Protein AF-A0A7S2HL81-F1 (afdb_monomer)

Secondary structure (DSSP, 8-state):
-----------S-GGG--HHHHHHHHHHHIIIIIS-STTS-SEEHHHIIIIIIGGGSPTT----TTTSTT-SHH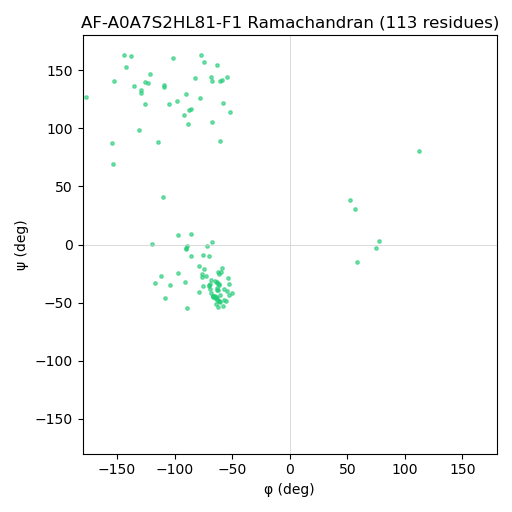HHHHHHHHTTSEEEEEETTEEEEEEE-TTSHHHHHHHHHH-

Solvent-accessible surface area (backbone atoms only — not comparable to full-atom values): 6693 Å² total; per-residue (Å²): 132,91,76,69,89,56,68,98,71,62,97,68,58,48,86,80,58,48,46,54,55,46,50,52,49,9,51,53,44,17,41,73,70,67,44,69,49,89,82,52,48,71,33,43,43,68,54,42,45,64,72,33,20,55,60,40,50,51,77,90,52,80,86,43,50,66,77,18,92,59,47,37,60,59,55,45,53,53,49,40,29,73,63,57,29,32,39,70,48,74,56,97,89,42,46,25,39,58,47,73,37,78,83,23,69,60,44,51,5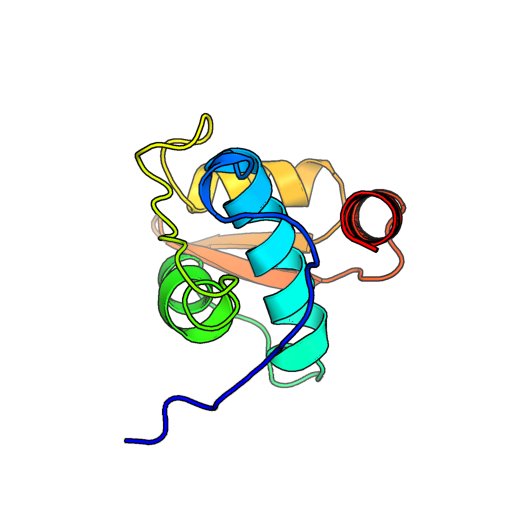0,51,47,69,71,62,106

InterPro domains:
  IPR039757 Eukaryotic translation initiation factor 2D [PTHR12217] (17-104)
  IPR057429 eIF2D, winged helix domain [PF25304] (20-99)

Mean predicted aligned error: 6.41 Å

Structure (mmCIF, N/CA/C/O backbone):
data_AF-A0A7S2HL81-F1
#
_entry.id   AF-A0A7S2HL81-F1
#
loop_
_atom_site.group_PDB
_atom_site.id
_atom_site.type_symbol
_atom_site.label_atom_id
_atom_site.label_alt_id
_atom_site.label_comp_id
_atom_site.label_asym_id
_atom_site.label_entity_id
_atom_site.label_seq_id
_atom_site.pdbx_PDB_ins_code
_atom_site.Cartn_x
_atom_site.Cartn_y
_atom_site.Cartn_z
_atom_site.occupancy
_atom_site.B_iso_or_equiv
_atom_site.auth_seq_id
_atom_site.auth_comp_id
_atom_site.auth_asym_id
_atom_site.auth_atom_id
_atom_site.pdbx_PDB_model_num
ATOM 1 N N . GLY A 1 1 ? 20.351 12.682 -0.712 1.00 32.47 1 GLY A N 1
ATOM 2 C CA . GLY A 1 1 ? 19.405 11.786 -0.022 1.00 32.47 1 GLY A CA 1
ATOM 3 C C . GLY A 1 1 ? 19.140 10.631 -0.949 1.00 32.47 1 GLY A C 1
ATOM 4 O O . GLY A 1 1 ? 18.756 10.888 -2.079 1.00 32.47 1 GLY A O 1
ATOM 5 N N . ALA A 1 2 ? 19.469 9.412 -0.529 1.00 35.16 2 ALA A N 1
ATOM 6 C CA . ALA A 1 2 ? 19.426 8.222 -1.372 1.00 35.16 2 ALA A CA 1
ATOM 7 C C . ALA A 1 2 ? 17.975 7.874 -1.745 1.00 35.16 2 ALA A C 1
ATOM 9 O O . ALA A 1 2 ? 17.216 7.400 -0.905 1.00 35.16 2 ALA A O 1
ATOM 10 N N . ALA A 1 3 ? 17.590 8.139 -2.992 1.00 41.25 3 ALA A N 1
ATOM 11 C CA . ALA A 1 3 ? 16.468 7.462 -3.623 1.00 41.25 3 ALA A CA 1
ATOM 12 C C . ALA A 1 3 ? 17.066 6.211 -4.264 1.00 41.25 3 ALA A C 1
ATOM 14 O O . ALA A 1 3 ? 17.812 6.319 -5.233 1.00 41.25 3 ALA A O 1
ATOM 15 N N . GLY A 1 4 ? 16.847 5.062 -3.629 1.00 41.28 4 GLY A N 1
ATOM 16 C CA . GLY A 1 4 ? 17.352 3.788 -4.112 1.00 41.28 4 GLY A CA 1
ATOM 17 C C . GLY A 1 4 ? 16.841 3.514 -5.520 1.00 41.28 4 GLY A C 1
ATOM 18 O O . GLY A 1 4 ? 15.633 3.480 -5.751 1.00 41.28 4 GLY A O 1
ATOM 19 N N . GLU A 1 5 ? 17.785 3.328 -6.436 1.00 45.62 5 GLU A N 1
ATOM 20 C CA . GLU A 1 5 ? 17.606 2.573 -7.668 1.00 45.62 5 GLU A CA 1
ATOM 21 C C . GLU A 1 5 ? 17.022 1.208 -7.286 1.00 45.62 5 GLU A C 1
ATOM 23 O O . GLU A 1 5 ? 17.629 0.443 -6.535 1.00 45.62 5 GLU A O 1
ATOM 28 N N . GLY A 1 6 ? 15.788 0.942 -7.703 1.00 43.88 6 GLY A N 1
ATOM 29 C CA . GLY A 1 6 ? 15.031 -0.198 -7.209 1.00 43.88 6 GLY A CA 1
ATOM 30 C C . GLY A 1 6 ? 13.981 -0.653 -8.201 1.00 43.88 6 GLY A C 1
ATOM 31 O O . GLY A 1 6 ? 12.824 -0.267 -8.087 1.00 43.88 6 GLY A O 1
ATOM 32 N N . GLY A 1 7 ? 14.403 -1.531 -9.112 1.00 46.72 7 GLY A N 1
ATOM 33 C CA . GLY A 1 7 ? 13.527 -2.522 -9.731 1.00 46.72 7 GLY A CA 1
ATOM 34 C C . GLY A 1 7 ? 13.257 -2.325 -11.216 1.00 46.72 7 GLY A C 1
ATOM 35 O O . GLY A 1 7 ? 12.169 -1.910 -11.600 1.00 46.72 7 GLY A O 1
ATOM 36 N N . ALA A 1 8 ? 14.206 -2.751 -12.050 1.00 47.62 8 ALA A N 1
ATOM 37 C CA . ALA A 1 8 ? 13.904 -3.252 -13.385 1.00 47.62 8 ALA A CA 1
ATOM 38 C C . ALA A 1 8 ? 12.984 -4.480 -13.246 1.00 47.62 8 ALA A C 1
ATOM 40 O O . ALA A 1 8 ? 13.454 -5.601 -13.073 1.00 47.62 8 ALA A O 1
ATOM 41 N N . ALA A 1 9 ? 11.672 -4.266 -13.219 1.00 51.19 9 ALA A N 1
ATOM 42 C CA . ALA A 1 9 ? 10.692 -5.344 -13.180 1.00 51.19 9 ALA A CA 1
ATOM 43 C C . ALA A 1 9 ? 9.375 -4.878 -13.806 1.00 51.19 9 ALA A C 1
ATOM 45 O O . ALA A 1 9 ? 8.397 -4.649 -13.110 1.00 51.19 9 ALA A O 1
ATOM 46 N N . ALA A 1 10 ? 9.388 -4.678 -15.122 1.00 54.06 10 ALA A N 1
ATOM 47 C CA . ALA A 1 10 ? 8.282 -5.032 -16.008 1.00 54.06 10 ALA A CA 1
ATOM 48 C C . ALA A 1 10 ? 8.679 -4.735 -17.458 1.00 54.06 10 ALA A C 1
ATOM 50 O O . ALA A 1 10 ? 9.024 -3.610 -17.802 1.00 54.06 10 ALA A O 1
ATOM 51 N N . THR A 1 11 ? 8.542 -5.730 -18.332 1.00 56.41 11 THR A N 1
ATOM 52 C CA . THR A 1 11 ? 8.660 -5.601 -19.803 1.00 56.41 11 THR A CA 1
ATOM 53 C C . THR A 1 11 ? 7.514 -4.768 -20.419 1.00 56.41 11 THR A C 1
ATOM 55 O O . THR A 1 11 ? 7.435 -4.560 -21.627 1.00 56.41 11 THR A O 1
ATOM 58 N N . LYS A 1 12 ? 6.609 -4.250 -19.584 1.00 65.25 12 LYS A N 1
ATOM 59 C CA . LYS A 1 12 ? 5.411 -3.524 -19.986 1.00 65.25 12 LYS A CA 1
ATOM 60 C C . LYS A 1 12 ? 5.715 -2.037 -20.200 1.00 65.25 12 LYS A C 1
ATOM 62 O O . LYS A 1 12 ? 6.076 -1.340 -19.251 1.00 65.25 12 LYS A O 1
ATOM 67 N N . ALA A 1 13 ? 5.542 -1.559 -21.436 1.00 72.69 13 ALA A N 1
ATOM 68 C CA . ALA A 1 13 ? 5.728 -0.155 -21.806 1.00 72.69 13 ALA A CA 1
ATOM 69 C C . ALA A 1 13 ? 4.880 0.780 -20.929 1.00 72.69 13 ALA A C 1
ATOM 71 O O . ALA A 1 13 ? 3.748 0.448 -20.575 1.00 72.69 13 ALA A O 1
ATOM 72 N N . ALA A 1 14 ? 5.419 1.960 -20.607 1.00 72.56 14 ALA A N 1
ATOM 73 C CA . ALA A 1 14 ? 4.804 2.930 -19.695 1.00 72.56 14 ALA A CA 1
ATOM 74 C C . ALA A 1 14 ? 3.356 3.313 -20.066 1.00 72.56 14 ALA A C 1
ATOM 76 O O . ALA A 1 14 ? 2.558 3.634 -19.189 1.00 72.56 14 ALA A O 1
ATOM 77 N N . GLU A 1 15 ? 3.019 3.257 -21.354 1.00 73.81 15 GLU A N 1
ATOM 78 C CA . GLU A 1 15 ? 1.704 3.582 -21.915 1.00 73.81 15 GLU A CA 1
ATOM 79 C C . GLU A 1 15 ? 0.611 2.533 -21.659 1.00 73.81 15 GLU A C 1
ATOM 81 O O . GLU A 1 15 ? -0.565 2.884 -21.659 1.00 73.81 15 GLU A O 1
ATOM 86 N N . ASP A 1 16 ? 0.968 1.278 -21.369 1.00 83.12 16 ASP A N 1
ATOM 87 C CA . ASP A 1 16 ? -0.010 0.205 -21.116 1.00 83.12 16 ASP A CA 1
ATOM 88 C C . ASP A 1 16 ? -0.412 0.116 -19.627 1.00 83.12 16 ASP A C 1
ATOM 90 O O . ASP A 1 16 ? -1.222 -0.713 -19.210 1.00 83.12 16 ASP A O 1
ATOM 94 N N . TRP A 1 17 ? 0.173 0.965 -18.781 1.00 88.06 17 TRP A N 1
ATOM 95 C CA . TRP A 1 17 ? -0.101 0.997 -17.350 1.00 88.06 17 TRP A CA 1
ATOM 96 C C . TRP A 1 17 ? -1.292 1.892 -17.012 1.00 88.06 17 TRP A C 1
ATOM 98 O O . TRP A 1 17 ? -1.219 3.120 -17.113 1.00 88.06 17 TRP A O 1
ATOM 108 N N . SER A 1 18 ? -2.365 1.299 -16.482 1.00 91.56 18 SER A N 1
ATOM 109 C CA . SER A 1 18 ? -3.417 2.087 -15.836 1.00 91.56 18 SER A CA 1
ATOM 110 C C . SER A 1 18 ? -2.955 2.582 -14.464 1.00 91.56 18 SER A C 1
ATOM 112 O O . SER A 1 18 ? -2.096 1.990 -13.813 1.00 91.56 18 SER A O 1
ATOM 114 N N . GLN A 1 19 ? -3.559 3.662 -13.964 1.00 91.69 19 GLN A N 1
ATOM 115 C CA . GLN A 1 19 ? -3.249 4.177 -12.621 1.00 91.69 19 GLN A CA 1
ATOM 116 C C . GLN A 1 19 ? -3.643 3.198 -11.512 1.00 91.69 19 GLN A C 1
ATOM 118 O O . GLN A 1 19 ? -2.976 3.140 -10.481 1.00 91.69 19 GLN A O 1
ATOM 123 N N . ASP A 1 20 ? -4.700 2.417 -11.735 1.00 91.25 20 ASP A N 1
ATOM 124 C CA . ASP A 1 20 ? -5.080 1.315 -10.855 1.00 91.25 20 ASP A CA 1
ATOM 125 C C . ASP A 1 20 ? -4.024 0.192 -10.885 1.00 91.25 20 ASP A C 1
ATOM 127 O O . ASP A 1 20 ? -3.559 -0.216 -9.823 1.00 91.25 20 ASP A O 1
ATOM 131 N N . ASP A 1 21 ? -3.532 -0.206 -12.068 1.00 91.62 21 ASP A N 1
ATOM 132 C CA . ASP A 1 21 ? -2.450 -1.200 -12.194 1.00 91.62 21 ASP A CA 1
ATOM 133 C C . ASP A 1 21 ? -1.164 -0.739 -11.498 1.00 91.62 21 ASP A C 1
ATOM 135 O O . ASP A 1 21 ? -0.530 -1.505 -10.778 1.00 91.62 21 ASP A O 1
ATOM 139 N N . LEU A 1 22 ? -0.785 0.532 -11.671 1.00 91.81 22 LEU A N 1
ATOM 140 C CA . LEU A 1 22 ? 0.393 1.101 -11.017 1.00 91.81 22 LEU A CA 1
ATOM 141 C C . LEU A 1 22 ? 0.244 1.112 -9.498 1.00 91.81 22 LEU A C 1
ATOM 143 O O . LEU A 1 22 ? 1.219 0.851 -8.799 1.00 91.81 22 LEU A O 1
ATOM 147 N N . LEU A 1 23 ? -0.949 1.409 -8.973 1.00 92.50 23 LEU A N 1
ATOM 148 C CA . LEU A 1 23 ? -1.204 1.338 -7.535 1.00 92.50 23 LEU A CA 1
ATOM 149 C C . LEU A 1 23 ? -1.018 -0.078 -7.014 1.00 92.50 23 LEU A C 1
ATOM 151 O O . LEU A 1 23 ? -0.329 -0.257 -6.015 1.00 92.50 23 LEU A O 1
ATOM 155 N N . GLU A 1 24 ? -1.617 -1.058 -7.683 1.00 92.06 24 GLU A N 1
ATOM 156 C CA . GLU A 1 24 ? -1.528 -2.469 -7.317 1.00 92.06 24 GLU A CA 1
ATOM 157 C C . GLU A 1 24 ? -0.083 -2.978 -7.370 1.00 92.06 24 GLU A C 1
ATOM 159 O O . GLU A 1 24 ? 0.409 -3.549 -6.393 1.00 92.06 24 GLU A O 1
ATOM 164 N N . PHE A 1 25 ? 0.622 -2.700 -8.467 1.00 91.62 25 PHE A N 1
ATOM 165 C CA . PHE A 1 25 ? 2.018 -3.079 -8.656 1.00 91.62 25 PHE A CA 1
ATOM 166 C C . PHE A 1 25 ? 2.933 -2.428 -7.618 1.00 91.62 25 PHE A C 1
ATOM 168 O O . PHE A 1 25 ? 3.646 -3.120 -6.893 1.00 91.62 25 PHE A O 1
ATOM 175 N N . CYS A 1 26 ? 2.877 -1.099 -7.476 1.00 91.81 26 CYS A N 1
ATOM 176 C CA . CYS A 1 26 ? 3.720 -0.384 -6.517 1.00 91.81 26 CYS A CA 1
ATOM 177 C C . CYS A 1 26 ? 3.406 -0.792 -5.073 1.00 91.81 26 CYS A C 1
ATOM 179 O O . CYS A 1 26 ? 4.301 -0.809 -4.233 1.00 91.81 26 CYS A O 1
ATOM 181 N N . PHE A 1 27 ? 2.146 -1.108 -4.766 1.00 91.94 27 PHE A N 1
ATOM 182 C CA . PHE A 1 27 ? 1.733 -1.614 -3.458 1.00 91.94 27 PHE A CA 1
ATOM 183 C C . PHE A 1 27 ? 2.363 -2.971 -3.160 1.00 91.94 27 PHE A C 1
ATOM 185 O O . PHE A 1 27 ? 2.978 -3.141 -2.110 1.00 91.94 27 PHE A O 1
ATOM 192 N N . MET A 1 28 ? 2.242 -3.918 -4.088 1.00 90.69 28 MET A N 1
ATOM 193 C CA . MET A 1 28 ? 2.859 -5.235 -3.971 1.00 90.69 28 MET A CA 1
ATOM 194 C C . MET A 1 28 ? 4.375 -5.103 -3.792 1.00 90.69 28 MET A C 1
ATOM 196 O O . MET A 1 28 ? 4.957 -5.667 -2.864 1.00 90.69 28 MET A O 1
ATOM 200 N N . GLN A 1 29 ? 5.005 -4.286 -4.632 1.00 89.50 29 GLN A N 1
ATOM 201 C CA . GLN A 1 29 ? 6.448 -4.128 -4.641 1.00 89.50 29 GLN A CA 1
ATOM 202 C C . GLN A 1 29 ? 6.978 -3.412 -3.397 1.00 89.50 29 GLN A C 1
ATOM 204 O O . GLN A 1 29 ? 8.017 -3.800 -2.861 1.00 89.50 29 GLN A O 1
ATOM 209 N N . ALA A 1 30 ? 6.212 -2.465 -2.845 1.00 90.25 30 ALA A N 1
ATOM 210 C CA . ALA A 1 30 ? 6.501 -1.864 -1.550 1.00 90.25 30 ALA A CA 1
ATOM 211 C C . ALA A 1 30 ? 6.654 -2.929 -0.456 1.00 90.25 30 ALA A C 1
ATOM 213 O O . ALA A 1 30 ? 7.577 -2.822 0.345 1.00 90.25 30 ALA A O 1
ATOM 214 N N . PHE A 1 31 ? 5.827 -3.980 -0.440 1.00 87.25 31 PHE A N 1
ATOM 215 C CA . PHE A 1 31 ? 5.979 -5.077 0.521 1.00 87.25 31 PHE A CA 1
ATOM 216 C C . PHE A 1 31 ? 7.127 -6.032 0.216 1.00 87.25 31 PHE A C 1
ATOM 218 O O . PHE A 1 31 ? 7.784 -6.492 1.148 1.00 87.25 31 PHE A O 1
ATOM 225 N N . LYS A 1 32 ? 7.397 -6.301 -1.064 1.00 84.81 32 LYS A N 1
ATOM 226 C CA . LYS A 1 32 ? 8.490 -7.197 -1.471 1.00 84.81 32 LYS A CA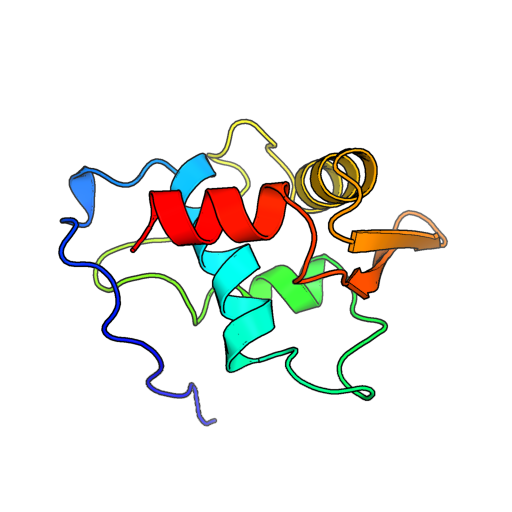 1
ATOM 227 C C . LYS A 1 32 ? 9.869 -6.596 -1.206 1.00 84.81 32 LYS A C 1
ATOM 229 O O . LYS A 1 32 ? 10.790 -7.325 -0.858 1.00 84.81 32 LYS A O 1
ATOM 234 N N . VAL A 1 33 ? 10.012 -5.281 -1.366 1.00 83.31 33 VAL A N 1
ATOM 235 C CA . VAL A 1 33 ? 11.317 -4.602 -1.324 1.00 83.31 33 VAL A CA 1
ATOM 236 C C . VAL A 1 33 ? 11.490 -3.770 -0.058 1.00 83.31 33 VAL A C 1
ATOM 238 O O . VAL A 1 33 ? 12.540 -3.812 0.576 1.00 83.31 33 VAL A O 1
ATOM 241 N N . SER A 1 34 ? 10.474 -2.990 0.316 1.00 78.25 34 SER A N 1
ATOM 242 C CA . SER A 1 34 ? 10.621 -1.928 1.317 1.00 78.25 34 SER A CA 1
ATOM 243 C C . SER A 1 34 ? 10.036 -2.288 2.687 1.00 78.25 34 SER A C 1
ATOM 245 O O . SER A 1 34 ? 10.600 -1.924 3.716 1.00 78.25 34 SER A O 1
ATOM 247 N N . LEU A 1 35 ? 8.937 -3.043 2.721 1.00 80.38 35 LEU A N 1
ATOM 248 C CA . LEU A 1 35 ? 8.204 -3.428 3.932 1.00 80.38 35 LEU A CA 1
ATOM 249 C C . LEU A 1 35 ? 8.363 -4.930 4.240 1.00 80.38 35 LEU A C 1
ATOM 251 O O . LEU A 1 35 ? 7.414 -5.604 4.629 1.00 80.38 35 LEU A O 1
ATOM 255 N N . THR A 1 36 ? 9.579 -5.452 4.065 1.00 71.31 36 THR A N 1
ATOM 256 C CA . THR A 1 36 ? 9.929 -6.883 4.176 1.00 71.31 36 THR A CA 1
ATOM 257 C C . THR A 1 36 ? 10.245 -7.360 5.613 1.00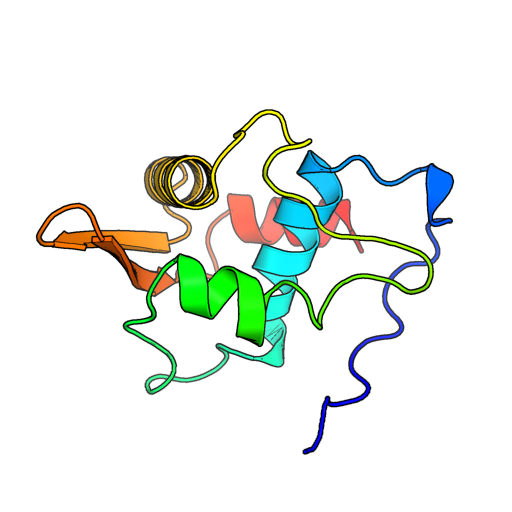 71.31 36 THR A C 1
ATOM 259 O O . THR A 1 36 ? 10.703 -8.487 5.795 1.00 71.31 36 THR A O 1
ATOM 262 N N . GLY A 1 37 ? 10.024 -6.556 6.660 1.00 64.50 37 GLY A N 1
ATOM 263 C CA . GLY A 1 37 ? 10.402 -6.935 8.034 1.00 64.50 37 GLY A CA 1
ATOM 264 C C . GLY A 1 37 ? 9.441 -6.473 9.127 1.00 64.50 37 GLY A C 1
ATOM 265 O O . GLY A 1 37 ? 8.664 -5.541 8.933 1.00 64.50 37 GLY A O 1
ATOM 266 N N . ASP A 1 38 ? 9.552 -7.079 10.315 1.00 61.78 38 ASP A N 1
ATOM 267 C CA . ASP A 1 38 ? 8.688 -6.829 11.484 1.00 61.78 38 ASP A CA 1
ATOM 268 C C . ASP A 1 38 ? 8.678 -5.372 11.973 1.00 61.78 38 ASP A C 1
ATOM 270 O O . ASP A 1 38 ? 7.753 -4.951 12.661 1.00 61.78 38 ASP A O 1
ATOM 274 N N . LYS A 1 39 ? 9.699 -4.581 11.621 1.00 65.06 39 LYS A N 1
ATOM 275 C CA . LYS A 1 39 ? 9.800 -3.158 11.990 1.00 65.06 39 LYS A CA 1
ATOM 276 C C . LYS A 1 39 ? 9.167 -2.202 10.977 1.00 65.06 39 LYS A C 1
ATOM 278 O O . LYS A 1 39 ? 9.168 -0.999 11.216 1.00 65.06 39 LYS A O 1
ATOM 283 N N . ALA A 1 40 ? 8.671 -2.705 9.849 1.00 78.00 40 ALA A N 1
ATOM 284 C CA . ALA A 1 40 ? 8.129 -1.866 8.783 1.00 78.00 40 ALA A CA 1
ATOM 285 C C . ALA A 1 40 ? 6.705 -1.356 9.069 1.00 78.00 40 ALA A C 1
ATOM 287 O O . ALA A 1 40 ? 6.261 -0.395 8.446 1.00 78.00 40 ALA A O 1
ATOM 288 N N . LEU A 1 41 ? 5.985 -1.995 9.996 1.00 86.56 41 LEU A N 1
ATOM 289 C CA . LEU A 1 41 ? 4.614 -1.654 10.372 1.00 86.56 41 LEU A CA 1
ATOM 290 C C . LEU A 1 41 ? 4.546 -1.311 11.876 1.00 86.56 41 LEU A C 1
ATOM 292 O O . LEU A 1 41 ? 5.274 -1.913 12.667 1.00 86.56 41 LEU A O 1
ATOM 296 N N . PRO A 1 42 ? 3.665 -0.384 12.302 1.00 90.19 42 PRO A N 1
ATOM 297 C CA . PRO A 1 42 ? 2.638 0.278 11.501 1.00 90.19 42 PRO A CA 1
ATOM 298 C C . PRO A 1 42 ? 3.159 1.466 10.679 1.00 90.19 42 PRO A C 1
ATOM 300 O O . PRO A 1 42 ? 3.965 2.250 11.168 1.00 90.19 42 PRO A O 1
ATOM 303 N N . ILE A 1 43 ? 2.634 1.636 9.464 1.00 91.19 43 ILE A N 1
ATOM 304 C CA . ILE A 1 43 ? 2.969 2.749 8.564 1.00 91.19 43 ILE A CA 1
ATOM 305 C C . ILE A 1 43 ? 1.722 3.529 8.158 1.00 91.19 43 ILE A C 1
ATOM 307 O O . ILE A 1 43 ? 0.672 2.950 7.883 1.00 91.19 43 ILE A O 1
ATOM 311 N N . GLU A 1 44 ? 1.812 4.856 8.113 1.00 93.12 44 GLU A N 1
ATOM 312 C CA . GLU A 1 44 ? 0.716 5.696 7.631 1.00 93.12 44 GLU A CA 1
ATOM 313 C C . GLU A 1 44 ? 0.480 5.513 6.124 1.00 93.12 44 GLU A C 1
ATOM 315 O O . GLU A 1 44 ? 1.422 5.391 5.349 1.00 93.12 44 GLU A O 1
ATOM 320 N N . ALA A 1 45 ? -0.777 5.562 5.684 1.00 91.88 45 ALA A N 1
ATOM 321 C CA . ALA A 1 45 ? -1.160 5.498 4.277 1.00 91.88 45 ALA A CA 1
ATOM 322 C C . ALA A 1 45 ? -0.422 6.522 3.397 1.00 91.88 45 ALA A C 1
ATOM 324 O O . ALA A 1 45 ? 0.029 6.174 2.305 1.00 91.88 45 ALA A O 1
ATOM 325 N N . SER A 1 46 ? -0.291 7.771 3.860 1.00 91.12 46 SER A N 1
ATOM 326 C CA . SER A 1 46 ? 0.431 8.820 3.128 1.00 91.12 46 SER A CA 1
ATOM 327 C C . SER A 1 46 ? 1.913 8.471 3.009 1.00 91.12 46 SER A C 1
ATOM 329 O O . SER A 1 46 ? 2.478 8.527 1.919 1.00 91.12 46 SER A O 1
ATOM 331 N N . GLU A 1 47 ? 2.527 8.046 4.116 1.00 91.62 47 GLU A N 1
ATOM 332 C CA . GLU A 1 47 ? 3.940 7.681 4.157 1.00 91.62 47 GLU A CA 1
ATOM 333 C C . GLU A 1 47 ? 4.239 6.450 3.296 1.00 91.62 47 GLU A C 1
ATOM 335 O O . GLU A 1 47 ? 5.168 6.476 2.492 1.00 91.62 47 GLU A O 1
ATOM 340 N N . MET A 1 48 ? 3.405 5.413 3.378 1.00 91.06 48 MET A N 1
ATOM 341 C CA . MET A 1 48 ? 3.476 4.231 2.523 1.00 91.06 48 MET A CA 1
ATOM 342 C C . MET A 1 48 ? 3.420 4.615 1.045 1.00 91.06 48 MET A C 1
ATOM 344 O O . MET A 1 48 ? 4.262 4.188 0.257 1.00 91.06 48 MET A O 1
ATOM 348 N N . TYR A 1 49 ? 2.462 5.459 0.665 1.00 91.56 49 TYR A N 1
ATOM 349 C CA . TYR A 1 49 ? 2.313 5.885 -0.720 1.00 91.56 49 TYR A CA 1
ATOM 350 C C . TYR A 1 49 ? 3.525 6.674 -1.217 1.00 91.56 49 TYR A C 1
ATOM 352 O O . TYR A 1 49 ? 4.053 6.394 -2.293 1.00 91.56 49 TYR A O 1
ATOM 360 N N . GLU A 1 50 ? 3.990 7.651 -0.441 1.00 91.19 50 GLU A N 1
ATOM 361 C CA . GLU A 1 50 ? 5.047 8.555 -0.887 1.00 91.19 50 GLU A CA 1
ATOM 362 C C . GLU A 1 50 ? 6.448 7.956 -0.796 1.00 91.19 50 GLU A C 1
ATOM 364 O O . GLU A 1 50 ? 7.246 8.158 -1.710 1.00 91.19 50 GLU A O 1
ATOM 369 N N . LYS A 1 51 ? 6.747 7.223 0.279 1.00 89.88 51 LYS A N 1
ATOM 370 C CA . LYS A 1 51 ? 8.092 6.702 0.549 1.00 89.88 51 LYS A CA 1
ATOM 371 C C . LYS A 1 51 ? 8.300 5.265 0.101 1.00 89.88 51 LYS A C 1
ATOM 373 O O . LYS A 1 51 ? 9.441 4.900 -0.147 1.00 89.88 51 LYS A O 1
ATOM 378 N N . HIS A 1 52 ? 7.240 4.464 -0.007 1.00 90.25 52 HIS A N 1
ATOM 379 C CA . HIS A 1 52 ? 7.373 3.034 -0.301 1.00 90.25 52 HIS A CA 1
ATOM 380 C C . HIS A 1 52 ? 6.738 2.631 -1.630 1.00 90.25 52 HIS A C 1
ATOM 382 O O . HIS A 1 52 ? 7.281 1.757 -2.282 1.00 90.25 52 HIS A O 1
ATOM 388 N N . MET A 1 53 ? 5.646 3.263 -2.076 1.00 91.06 53 MET A N 1
ATOM 389 C CA . MET A 1 53 ? 5.012 2.929 -3.362 1.00 91.06 53 MET A CA 1
ATOM 390 C C . MET A 1 53 ? 5.585 3.745 -4.526 1.00 91.06 53 MET A C 1
ATOM 392 O O . MET A 1 53 ? 6.060 3.172 -5.499 1.00 91.06 53 MET A O 1
ATOM 396 N N . LYS A 1 54 ? 5.597 5.085 -4.436 1.00 89.69 54 LYS A N 1
ATOM 397 C CA . LYS A 1 54 ? 6.128 5.962 -5.501 1.00 89.69 54 LYS A CA 1
ATOM 398 C C . LYS A 1 54 ? 7.528 5.589 -6.018 1.00 89.69 54 LYS A C 1
ATOM 400 O O . LYS A 1 54 ? 7.705 5.701 -7.230 1.00 89.69 54 LYS A O 1
ATOM 405 N N . PRO A 1 55 ? 8.517 5.201 -5.186 1.00 88.88 55 PRO A N 1
ATOM 406 C CA . PRO A 1 55 ? 9.836 4.827 -5.698 1.00 88.88 55 PRO A CA 1
ATOM 407 C C . PRO A 1 55 ? 9.872 3.446 -6.358 1.00 88.88 55 PRO A C 1
ATOM 409 O O . PRO A 1 55 ? 10.888 3.100 -6.936 1.00 88.88 55 PRO A O 1
ATOM 412 N N . GLN A 1 56 ? 8.809 2.647 -6.260 1.00 86.00 56 GLN A N 1
ATOM 413 C CA . GLN A 1 56 ? 8.717 1.316 -6.873 1.00 86.00 56 GLN A CA 1
ATOM 414 C C . GLN A 1 56 ? 7.989 1.348 -8.215 1.00 86.00 56 GLN A C 1
ATOM 416 O O . GLN A 1 56 ? 7.660 0.306 -8.771 1.00 86.00 56 GLN A O 1
ATOM 421 N N . ARG A 1 57 ? 7.691 2.547 -8.723 1.00 88.06 57 ARG A N 1
ATOM 422 C CA . ARG A 1 57 ? 7.052 2.708 -10.022 1.00 88.06 57 ARG A CA 1
ATOM 423 C C . ARG A 1 57 ? 8.010 2.276 -11.140 1.00 88.06 57 ARG A C 1
ATOM 425 O O . ARG A 1 57 ? 9.190 2.624 -11.075 1.00 88.06 57 ARG A O 1
ATOM 432 N N . PRO A 1 58 ? 7.510 1.595 -12.179 1.00 85.56 58 PRO A N 1
ATOM 433 C CA . PRO A 1 58 ? 8.315 1.257 -13.341 1.00 85.56 58 PRO A CA 1
ATOM 434 C C . PRO A 1 58 ? 8.784 2.516 -14.082 1.00 85.56 58 PRO A C 1
ATOM 436 O O . PRO A 1 58 ? 8.162 3.586 -14.010 1.00 85.56 58 PRO A O 1
ATOM 439 N N . GLU A 1 59 ? 9.902 2.394 -14.793 1.00 82.38 59 GLU A N 1
ATOM 440 C CA . GLU A 1 59 ? 10.522 3.506 -15.511 1.00 82.38 59 GLU A CA 1
ATOM 441 C C . GLU A 1 59 ? 9.569 4.123 -16.545 1.00 82.38 59 GLU A C 1
ATOM 443 O O . GLU A 1 59 ? 8.768 3.443 -17.183 1.00 82.38 59 GLU A O 1
ATOM 448 N N . GLY A 1 60 ? 9.615 5.450 -16.678 1.00 83.56 60 GLY A N 1
ATOM 449 C CA . GLY A 1 60 ? 8.722 6.187 -17.577 1.00 83.56 60 GLY A CA 1
ATOM 450 C C . GLY A 1 60 ? 7.275 6.339 -17.087 1.00 83.56 60 GLY A C 1
ATOM 451 O O . GLY A 1 60 ? 6.499 7.035 -17.736 1.00 83.56 60 GLY A O 1
ATOM 452 N N . THR A 1 61 ? 6.900 5.766 -15.935 1.00 87.81 61 THR A N 1
ATOM 453 C CA . THR A 1 61 ? 5.543 5.905 -15.374 1.00 87.81 61 THR A CA 1
ATOM 454 C C . THR A 1 61 ? 5.459 6.925 -14.238 1.00 87.81 61 THR A C 1
ATOM 456 O O . THR A 1 61 ? 6.450 7.306 -13.609 1.00 87.81 61 THR A O 1
ATOM 459 N N . THR A 1 62 ? 4.239 7.392 -13.955 1.00 88.44 62 THR A N 1
ATOM 460 C CA . THR A 1 62 ? 3.932 8.250 -12.803 1.00 88.44 62 THR A CA 1
ATOM 461 C C . THR A 1 62 ? 2.750 7.679 -12.032 1.00 88.44 62 THR A C 1
ATOM 463 O O . THR A 1 62 ? 1.704 7.394 -12.613 1.00 88.44 62 THR A O 1
ATOM 466 N N . LEU A 1 63 ? 2.913 7.559 -10.713 1.00 89.44 63 LEU A N 1
ATOM 467 C CA . LEU A 1 63 ? 1.878 7.077 -9.805 1.00 89.44 63 LEU A CA 1
ATOM 468 C C . LEU A 1 63 ? 1.058 8.249 -9.243 1.00 89.44 63 LEU A C 1
ATOM 470 O O . LEU A 1 63 ? 1.558 9.042 -8.435 1.00 89.44 63 LEU A O 1
ATOM 474 N N . ASP A 1 64 ? -0.209 8.335 -9.644 1.00 90.38 64 ASP A N 1
ATOM 475 C CA . ASP A 1 64 ? -1.176 9.333 -9.195 1.00 90.38 64 ASP A CA 1
ATOM 476 C C . ASP A 1 64 ? -2.501 8.679 -8.763 1.00 90.38 64 ASP A C 1
ATOM 478 O O . ASP A 1 64 ? -3.415 8.413 -9.545 1.00 90.38 64 ASP A O 1
ATOM 482 N N . VAL A 1 65 ? -2.646 8.492 -7.453 1.00 90.25 65 VAL A N 1
ATOM 483 C CA . VAL A 1 65 ? -3.850 7.924 -6.843 1.00 90.25 65 VAL A CA 1
ATOM 484 C C . VAL A 1 65 ? -5.114 8.739 -7.122 1.00 90.25 65 VAL A C 1
ATOM 486 O O . VAL A 1 65 ? -6.208 8.180 -7.091 1.00 90.25 65 VAL A O 1
ATOM 489 N N . LYS A 1 66 ? -5.019 10.037 -7.430 1.00 89.19 66 LYS A N 1
ATOM 490 C CA . LYS A 1 66 ? -6.202 10.848 -7.763 1.00 89.19 66 LYS A CA 1
ATOM 491 C C . LYS A 1 66 ? -6.744 10.506 -9.146 1.00 89.19 66 LYS A C 1
ATOM 493 O O . LYS A 1 66 ? -7.941 10.667 -9.373 1.00 89.19 66 LYS A O 1
ATOM 498 N N . LYS A 1 67 ? -5.877 10.032 -10.043 1.00 90.31 67 LYS A N 1
ATOM 499 C CA . LYS A 1 67 ? -6.235 9.562 -11.387 1.00 90.31 67 LYS A CA 1
ATOM 500 C C . LYS A 1 67 ? -6.674 8.095 -11.412 1.00 90.31 67 LYS A C 1
ATOM 502 O O . LYS A 1 67 ? -7.182 7.642 -12.429 1.00 90.31 67 LYS A O 1
ATOM 507 N N . SER A 1 68 ? -6.498 7.374 -10.307 1.00 90.62 68 SER A N 1
ATOM 508 C CA . SER A 1 68 ? -7.025 6.018 -10.137 1.00 90.62 68 SER A CA 1
ATOM 509 C C . SER A 1 68 ? -8.524 6.005 -9.837 1.00 90.62 68 SER A C 1
ATOM 511 O O . SER A 1 68 ? -9.092 6.988 -9.343 1.00 90.62 68 SER A O 1
ATOM 513 N N . SER A 1 69 ? -9.149 4.844 -10.015 1.00 88.94 69 SER A N 1
ATOM 514 C CA . SER A 1 69 ? -10.547 4.596 -9.651 1.00 88.94 69 SER A CA 1
ATOM 515 C C . SER A 1 69 ? -10.803 4.775 -8.147 1.00 88.94 69 SER A C 1
ATOM 517 O O . SER A 1 69 ? -11.905 5.142 -7.728 1.00 88.94 69 SER A O 1
ATOM 519 N N . HIS A 1 70 ? -9.772 4.601 -7.315 1.00 86.50 70 HIS A N 1
ATOM 520 C CA . HIS A 1 70 ? -9.851 4.785 -5.865 1.00 86.50 70 HIS A CA 1
ATOM 521 C C . HIS A 1 70 ? -9.867 6.257 -5.435 1.00 86.50 70 HIS A C 1
ATOM 523 O O . HIS A 1 70 ? -10.379 6.569 -4.354 1.00 86.50 70 HIS A O 1
ATOM 529 N N . LYS A 1 71 ? -9.315 7.164 -6.256 1.00 89.25 71 LYS A N 1
ATOM 530 C CA . LYS A 1 71 ? -9.173 8.622 -6.038 1.00 89.25 71 LYS A CA 1
ATOM 531 C C . LYS A 1 71 ? -8.384 9.050 -4.786 1.00 89.25 71 LYS A C 1
ATOM 533 O O . LYS A 1 71 ? -8.017 10.217 -4.667 1.00 89.25 71 LYS A O 1
ATOM 538 N N . GLN A 1 72 ? -8.149 8.148 -3.830 1.00 90.50 72 GLN A N 1
ATOM 539 C CA . GLN A 1 72 ? -7.459 8.375 -2.558 1.00 90.50 72 GLN A CA 1
ATOM 540 C C . GLN A 1 72 ? -6.795 7.082 -2.063 1.00 90.50 72 GLN A C 1
ATOM 542 O O . GLN A 1 72 ? -7.410 6.014 -2.100 1.00 90.50 72 GLN A O 1
ATOM 547 N N . ILE A 1 73 ? -5.586 7.191 -1.499 1.00 92.06 73 ILE A N 1
ATOM 548 C CA . ILE A 1 73 ? -4.827 6.025 -1.014 1.00 92.06 73 ILE A CA 1
ATOM 549 C C . ILE A 1 73 ? -5.551 5.286 0.114 1.00 92.06 73 ILE A C 1
ATOM 551 O O . ILE A 1 73 ? -5.615 4.062 0.121 1.00 92.06 73 ILE A O 1
ATOM 555 N N . GLY A 1 74 ? -6.185 6.023 1.026 1.00 91.69 74 GLY A N 1
ATOM 556 C CA . GLY A 1 74 ? -6.946 5.431 2.122 1.00 91.69 74 GLY A CA 1
ATOM 557 C C . GLY A 1 74 ? -8.058 4.489 1.647 1.00 91.69 74 GLY A C 1
ATOM 558 O O . GLY A 1 74 ? -8.259 3.423 2.224 1.00 91.69 74 GLY A O 1
ATOM 559 N N . LYS A 1 75 ? -8.745 4.839 0.549 1.00 92.00 75 LYS A N 1
ATOM 560 C CA . LYS A 1 75 ? -9.795 3.995 -0.047 1.00 92.00 75 LYS A CA 1
ATOM 561 C C . LYS A 1 75 ? -9.218 2.721 -0.650 1.00 92.00 75 LYS A C 1
ATOM 563 O O . LYS A 1 75 ? -9.798 1.655 -0.459 1.00 92.00 75 LYS A O 1
ATOM 568 N N . PHE A 1 76 ? -8.084 2.833 -1.337 1.00 92.81 76 PHE A N 1
ATOM 569 C CA . PHE A 1 76 ? -7.355 1.688 -1.876 1.00 92.81 76 PHE A CA 1
ATOM 570 C C . PHE A 1 76 ? -6.913 0.728 -0.761 1.00 92.81 76 PHE A C 1
ATOM 572 O O . PHE A 1 76 ? -7.244 -0.453 -0.800 1.00 92.81 76 PHE A O 1
ATOM 579 N N . LEU A 1 77 ? -6.283 1.235 0.302 1.00 93.06 77 LEU A N 1
ATOM 580 C CA . LEU A 1 77 ? -5.845 0.399 1.426 1.00 93.06 77 LEU A CA 1
ATOM 581 C C . LEU A 1 77 ? -7.019 -0.259 2.160 1.00 93.06 77 LEU A C 1
ATOM 583 O O . LEU A 1 77 ? -6.939 -1.419 2.554 1.00 93.06 77 LEU A O 1
ATOM 587 N N . ASN A 1 78 ? -8.148 0.436 2.305 1.00 92.69 78 ASN A N 1
ATOM 588 C CA . ASN A 1 78 ? -9.338 -0.160 2.908 1.00 92.69 78 ASN A CA 1
ATOM 589 C C . ASN A 1 78 ? -9.949 -1.259 2.011 1.00 92.69 78 ASN A C 1
ATOM 591 O O . ASN A 1 78 ? -10.501 -2.238 2.516 1.00 92.69 78 ASN A O 1
ATOM 595 N N . ALA A 1 79 ? -9.820 -1.145 0.683 1.00 92.12 79 ALA A N 1
ATOM 596 C CA . ALA A 1 79 ? -10.167 -2.223 -0.244 1.00 92.12 79 ALA A CA 1
ATOM 597 C C . ALA A 1 79 ? -9.218 -3.425 -0.085 1.00 92.12 79 ALA A C 1
ATOM 599 O O . ALA A 1 79 ? -9.691 -4.553 0.048 1.00 92.12 79 ALA A O 1
ATOM 600 N N . MET A 1 80 ? -7.908 -3.185 0.031 1.00 91.62 80 MET A N 1
ATOM 601 C CA . MET A 1 80 ? -6.913 -4.236 0.294 1.00 91.62 80 MET A CA 1
ATOM 602 C C . MET A 1 80 ? -7.114 -4.914 1.658 1.00 91.62 80 MET A C 1
ATOM 604 O O . MET A 1 80 ? -6.930 -6.127 1.793 1.00 91.62 80 MET A O 1
ATOM 608 N N . ARG A 1 81 ? -7.599 -4.171 2.660 1.00 92.44 81 ARG A N 1
ATOM 609 C CA . ARG A 1 81 ? -8.044 -4.739 3.938 1.00 92.44 81 ARG A CA 1
ATOM 610 C C . ARG A 1 81 ? -9.243 -5.665 3.777 1.00 92.44 81 ARG A C 1
ATOM 612 O O . ARG A 1 81 ? -9.252 -6.759 4.335 1.00 92.44 81 ARG A O 1
ATOM 619 N N . LYS A 1 82 ? -10.259 -5.265 3.007 1.00 91.25 82 LYS A N 1
ATOM 620 C CA . LYS A 1 82 ? -11.422 -6.127 2.716 1.00 91.25 82 LYS A CA 1
ATOM 621 C C . LYS A 1 82 ? -11.017 -7.403 1.977 1.00 91.25 82 LYS A C 1
ATOM 623 O O . LYS A 1 82 ? -11.585 -8.459 2.237 1.00 91.25 82 LYS A O 1
ATOM 628 N N . ALA A 1 83 ? -10.003 -7.306 1.123 1.00 89.25 83 ALA A N 1
ATOM 629 C CA .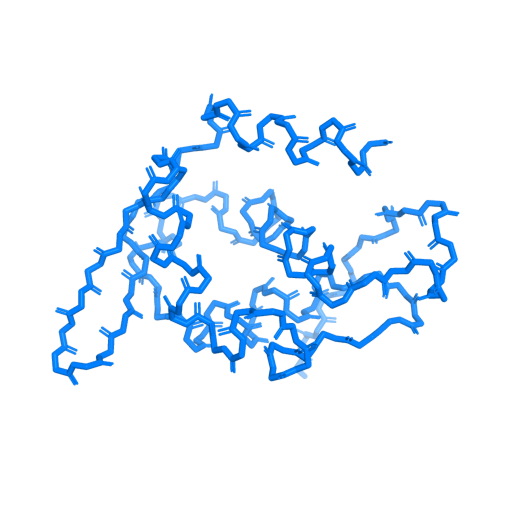 ALA A 1 83 ? -9.376 -8.433 0.444 1.00 89.25 83 ALA A CA 1
ATOM 630 C C . ALA A 1 83 ? -8.519 -9.327 1.368 1.00 89.25 83 ALA A C 1
ATOM 632 O O . ALA A 1 83 ? -7.982 -10.332 0.907 1.00 89.25 83 ALA A O 1
ATOM 633 N N . LYS A 1 84 ? -8.411 -8.993 2.666 1.00 88.00 84 LYS A N 1
ATOM 634 C CA . LYS A 1 84 ? -7.600 -9.691 3.677 1.00 88.00 84 LYS A CA 1
ATOM 635 C C . LYS A 1 84 ? -6.113 -9.789 3.316 1.00 88.00 84 LYS A C 1
ATOM 637 O O . LYS A 1 84 ? -5.449 -10.739 3.709 1.00 88.00 84 LYS A O 1
ATOM 642 N N . VAL A 1 85 ? -5.601 -8.802 2.582 1.00 90.00 85 VAL A N 1
ATOM 643 C CA . VAL A 1 85 ? -4.171 -8.701 2.240 1.00 90.00 85 VAL A CA 1
ATOM 644 C C . VAL A 1 85 ? -3.418 -7.893 3.277 1.00 90.00 85 VAL A C 1
ATOM 646 O O . VAL A 1 85 ? -2.252 -8.140 3.538 1.00 90.00 85 VAL A O 1
ATOM 649 N N . ILE A 1 86 ? -4.075 -6.907 3.877 1.00 91.88 86 ILE A N 1
ATOM 650 C CA . ILE A 1 86 ? -3.494 -6.063 4.916 1.00 91.88 86 ILE A CA 1
ATOM 651 C C . ILE A 1 86 ? -4.507 -5.831 6.026 1.00 91.88 86 ILE A C 1
ATOM 653 O O . ILE A 1 86 ? -5.711 -5.979 5.828 1.00 91.88 86 ILE A O 1
ATOM 657 N N . ASP A 1 87 ? -4.024 -5.411 7.183 1.00 92.50 87 ASP A N 1
ATOM 658 C CA . ASP A 1 87 ? -4.864 -4.826 8.215 1.00 92.50 87 ASP A CA 1
ATOM 659 C C . ASP A 1 87 ? -4.572 -3.331 8.305 1.00 92.50 87 ASP A C 1
ATOM 661 O O . ASP A 1 87 ? -3.415 -2.904 8.224 1.00 92.50 87 ASP A O 1
ATOM 665 N N . VAL A 1 88 ? -5.631 -2.534 8.432 1.00 94.38 88 VAL A N 1
ATOM 666 C CA . VAL A 1 88 ? -5.512 -1.086 8.591 1.00 94.38 88 VAL A CA 1
ATOM 667 C C . VAL A 1 88 ? -6.262 -0.624 9.824 1.00 94.38 88 VAL A C 1
ATOM 669 O O . VAL A 1 88 ? -7.375 -1.076 10.098 1.00 94.38 88 VAL A O 1
ATOM 672 N N . VAL A 1 89 ? -5.661 0.319 10.539 1.00 93.81 89 VAL A N 1
ATOM 673 C CA . VAL A 1 89 ? -6.279 1.046 11.643 1.00 93.81 89 VAL A CA 1
ATOM 674 C C . VAL A 1 89 ? -6.524 2.484 11.209 1.00 93.81 89 VAL A C 1
ATOM 676 O O . VAL A 1 89 ? -5.656 3.109 10.608 1.00 93.81 89 VAL A O 1
ATOM 679 N N . GLU A 1 90 ? -7.701 3.020 11.515 1.00 93.81 90 GLU A N 1
ATOM 680 C CA . GLU A 1 90 ? -7.990 4.440 11.330 1.00 93.81 90 GLU A CA 1
ATOM 681 C C . GLU A 1 90 ? -7.975 5.132 12.695 1.00 93.81 90 GLU A C 1
ATOM 683 O O . GLU A 1 90 ? -8.718 4.759 13.603 1.00 93.81 90 GLU A O 1
ATOM 688 N N . LYS A 1 91 ? -7.109 6.133 12.865 1.00 91.38 91 LYS A N 1
ATOM 689 C CA . LYS A 1 91 ? -7.036 6.962 14.072 1.00 91.38 91 LYS A CA 1
ATOM 690 C C . LYS A 1 91 ? -7.146 8.424 13.680 1.00 91.38 91 LYS A C 1
ATOM 692 O O . LYS A 1 91 ? -6.311 8.926 12.942 1.00 91.38 91 LYS A O 1
ATOM 697 N N . LYS A 1 92 ? -8.163 9.123 14.199 1.00 90.12 92 LYS A N 1
ATOM 698 C CA . LYS A 1 92 ? -8.405 10.554 13.916 1.00 90.12 92 LYS A CA 1
ATOM 699 C C . LYS A 1 92 ? -8.441 10.874 12.405 1.00 90.12 92 LYS A C 1
ATOM 701 O O . LYS A 1 92 ? -7.920 11.896 11.980 1.00 90.12 92 LYS A O 1
ATOM 706 N N . GLY A 1 93 ? -9.024 9.984 11.597 1.00 86.31 93 GLY A N 1
ATOM 707 C CA . GLY A 1 93 ? -9.097 10.135 10.136 1.00 86.31 93 GLY A CA 1
ATOM 708 C C . GLY A 1 93 ? -7.806 9.796 9.381 1.00 86.31 93 GLY A C 1
ATOM 709 O O . GLY A 1 93 ? -7.763 9.919 8.160 1.00 86.31 93 GLY A O 1
ATOM 710 N N . VAL A 1 94 ? -6.763 9.348 10.083 1.00 90.12 94 VAL A N 1
ATOM 711 C CA . VAL A 1 94 ? -5.511 8.877 9.492 1.00 90.12 94 VAL A CA 1
ATOM 712 C C . VAL A 1 94 ? -5.537 7.356 9.421 1.00 90.12 94 VAL A C 1
ATOM 714 O O . VAL A 1 94 ? -5.714 6.687 10.440 1.00 90.12 94 VAL A O 1
ATOM 717 N N . ILE A 1 95 ? -5.364 6.811 8.219 1.00 93.75 95 ILE A N 1
ATOM 718 C CA . ILE A 1 95 ? -5.300 5.367 7.978 1.00 93.75 95 ILE A CA 1
ATOM 719 C C . ILE A 1 95 ? -3.843 4.922 8.082 1.00 93.75 95 ILE A C 1
ATOM 721 O O . ILE A 1 95 ? -2.974 5.493 7.426 1.00 93.75 95 ILE A O 1
ATOM 725 N N . SER A 1 96 ? -3.580 3.880 8.863 1.00 93.50 96 SER A N 1
ATOM 726 C CA . SER A 1 96 ? -2.261 3.264 8.994 1.00 93.50 96 SER A CA 1
ATOM 727 C C . SER A 1 96 ? -2.356 1.759 8.784 1.00 93.50 96 SER A C 1
ATOM 729 O O . SER A 1 96 ? -3.216 1.100 9.365 1.00 93.50 96 SER A O 1
ATOM 731 N N . VAL A 1 97 ? -1.467 1.204 7.968 1.00 93.00 97 VAL A N 1
ATOM 732 C CA . VAL A 1 97 ? -1.329 -0.240 7.772 1.00 93.00 97 VAL A CA 1
ATOM 733 C C . VAL A 1 97 ? -0.578 -0.816 8.963 1.00 93.00 97 VAL A C 1
ATOM 735 O O . VAL A 1 97 ? 0.496 -0.333 9.300 1.00 93.00 97 VAL A O 1
ATOM 738 N N . THR A 1 98 ? -1.140 -1.826 9.619 1.00 92.00 98 THR A N 1
ATOM 739 C CA . THR A 1 98 ? -0.588 -2.427 10.848 1.00 92.00 98 THR A CA 1
ATOM 740 C C . THR A 1 98 ? -0.090 -3.847 10.631 1.00 92.00 98 THR A C 1
ATOM 742 O O . THR A 1 98 ? 0.809 -4.290 11.342 1.00 92.00 98 THR A O 1
ATOM 745 N N . LYS A 1 99 ? -0.664 -4.564 9.661 1.00 89.44 99 LYS A N 1
ATOM 746 C CA . LYS A 1 99 ? -0.264 -5.920 9.275 1.00 89.44 99 LYS A CA 1
ATOM 747 C C . LYS A 1 99 ? -0.361 -6.088 7.767 1.00 89.44 99 LYS A C 1
ATOM 749 O O . LYS A 1 99 ? -1.196 -5.449 7.130 1.00 89.44 99 LYS A O 1
ATOM 754 N N . ALA A 1 100 ? 0.449 -6.985 7.226 1.00 88.56 100 ALA A N 1
ATOM 755 C CA . ALA A 1 100 ? 0.382 -7.408 5.838 1.00 88.56 100 ALA A CA 1
ATOM 756 C C . ALA A 1 100 ? 0.492 -8.930 5.754 1.00 88.56 100 ALA A C 1
ATOM 758 O O . ALA A 1 100 ? 1.308 -9.539 6.443 1.00 88.56 100 ALA A O 1
ATOM 759 N N . ASP A 1 101 ? -0.346 -9.527 4.918 1.00 88.31 101 ASP A N 1
ATOM 760 C CA . ASP A 1 101 ? -0.398 -10.950 4.632 1.00 88.31 101 ASP A CA 1
ATOM 761 C C . ASP A 1 101 ? -0.004 -11.172 3.168 1.00 88.31 101 ASP A C 1
ATOM 763 O O . ASP A 1 101 ? -0.828 -11.183 2.254 1.00 88.31 101 ASP A O 1
ATOM 767 N N . LEU A 1 102 ? 1.302 -11.324 2.943 1.00 84.00 102 LEU A N 1
ATOM 768 C CA . LEU A 1 102 ? 1.870 -11.539 1.605 1.00 84.00 102 LEU A CA 1
ATOM 769 C C . LEU A 1 102 ? 1.530 -12.926 1.039 1.00 84.00 102 LEU A C 1
ATOM 771 O O . LEU A 1 102 ? 1.766 -13.195 -0.129 1.00 84.00 102 LEU A O 1
ATOM 775 N N . LYS A 1 103 ? 0.972 -13.820 1.866 1.00 84.31 103 LYS A N 1
ATOM 776 C CA . LYS A 1 103 ? 0.488 -15.140 1.443 1.00 84.31 103 LYS A CA 1
ATOM 777 C C . LYS A 1 103 ? -0.977 -15.110 1.008 1.00 84.31 103 LYS A C 1
ATOM 779 O O . LYS A 1 103 ? -1.511 -16.137 0.580 1.00 84.31 103 LYS A O 1
ATOM 784 N N . ALA A 1 104 ? -1.645 -13.962 1.113 1.00 86.94 104 ALA A N 1
ATOM 785 C CA . ALA A 1 104 ? -3.022 -13.820 0.689 1.00 86.94 104 ALA A CA 1
ATOM 786 C C . ALA A 1 104 ? -3.146 -14.107 -0.812 1.00 86.94 104 ALA A C 1
ATOM 788 O O . ALA A 1 104 ? -2.332 -13.663 -1.620 1.00 86.94 104 ALA A O 1
ATOM 789 N N . LYS A 1 105 ? -4.231 -14.788 -1.206 1.00 88.44 105 LYS A N 1
ATOM 790 C CA . LYS A 1 105 ? -4.518 -15.092 -2.621 1.00 88.44 105 LYS A CA 1
ATOM 791 C C . LYS A 1 105 ? -4.492 -13.857 -3.512 1.00 88.44 105 LYS A C 1
ATOM 793 O O . LYS A 1 105 ? -4.113 -13.958 -4.667 1.00 88.44 105 LYS A O 1
ATOM 798 N N . VAL A 1 106 ? -4.912 -12.711 -2.982 1.00 88.25 106 VAL A N 1
ATOM 799 C CA . VAL A 1 106 ? -4.889 -11.458 -3.735 1.00 88.25 106 VAL A CA 1
ATOM 800 C C . VAL A 1 106 ? -3.457 -10.985 -3.961 1.00 88.25 106 VAL A C 1
ATOM 802 O O . VAL A 1 106 ? -3.166 -10.561 -5.065 1.00 88.25 106 VAL A O 1
ATOM 805 N N . PHE A 1 107 ? -2.546 -11.133 -2.994 1.00 87.81 107 PHE A N 1
ATOM 806 C CA . PHE A 1 107 ? -1.134 -10.809 -3.212 1.00 87.81 107 PHE A CA 1
ATOM 807 C C . PHE A 1 107 ? -0.518 -11.709 -4.292 1.00 87.81 107 PHE A C 1
ATOM 809 O O . PHE A 1 107 ? 0.055 -11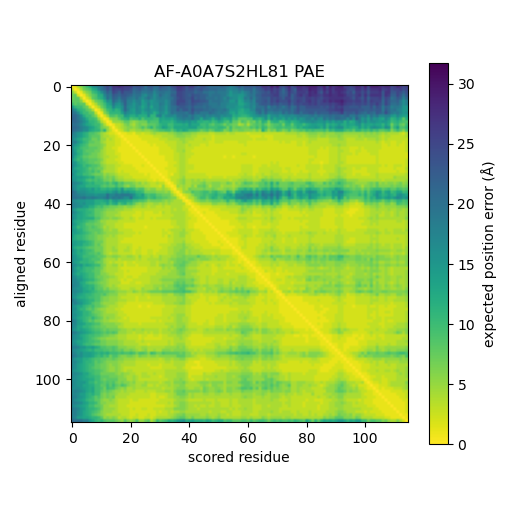.202 -5.246 1.00 87.81 107 PHE A O 1
ATOM 816 N N . ALA A 1 108 ? -0.765 -13.020 -4.220 1.00 89.75 108 ALA A N 1
ATOM 817 C CA . ALA A 1 108 ? -0.332 -13.965 -5.251 1.00 89.75 108 ALA A CA 1
ATOM 818 C C . ALA A 1 108 ? -0.951 -13.672 -6.632 1.00 89.75 108 ALA A C 1
ATOM 820 O O . ALA A 1 108 ? -0.305 -13.859 -7.656 1.00 89.75 108 ALA A O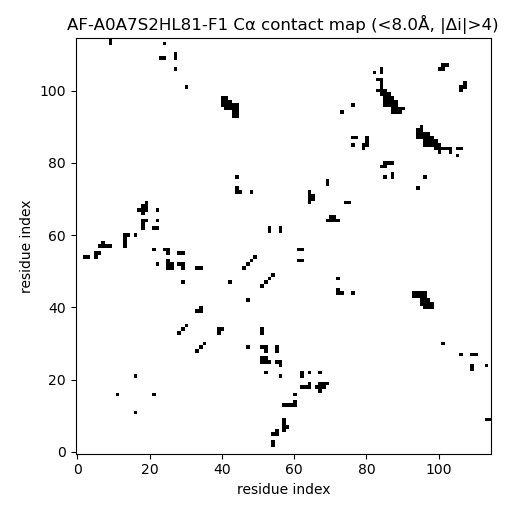 1
ATOM 821 N N . ALA A 1 109 ? -2.202 -13.201 -6.679 1.00 90.25 109 ALA A N 1
ATOM 822 C CA . ALA A 1 109 ? -2.846 -12.792 -7.925 1.00 90.25 109 ALA A CA 1
ATOM 823 C C . ALA A 1 109 ? -2.238 -11.505 -8.502 1.00 90.25 109 ALA A C 1
ATOM 825 O O . ALA A 1 109 ? -2.151 -11.381 -9.718 1.00 90.25 109 ALA A O 1
ATOM 826 N N . LEU A 1 110 ? -1.817 -10.564 -7.649 1.00 89.06 110 LEU A N 1
ATOM 827 C CA . LEU A 1 110 ? -1.073 -9.380 -8.079 1.00 89.06 110 LEU A CA 1
ATOM 828 C C . LEU A 1 110 ? 0.302 -9.773 -8.621 1.00 89.06 110 LEU A C 1
ATOM 830 O O . LEU A 1 110 ? 0.674 -9.300 -9.687 1.00 89.06 110 LEU A O 1
ATOM 834 N N . GLU A 1 111 ? 1.016 -10.674 -7.9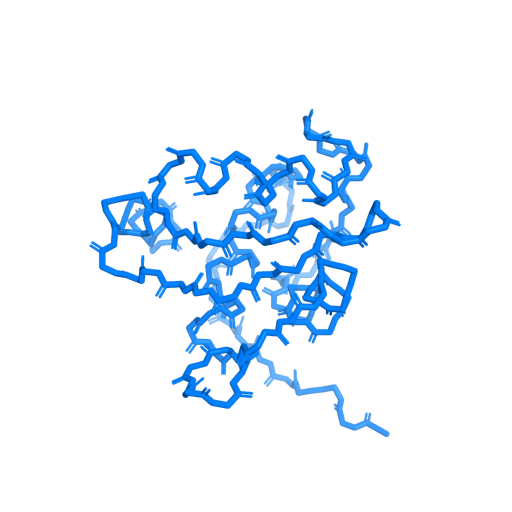41 1.00 87.44 111 GLU A N 1
ATOM 835 C CA . GLU A 1 111 ? 2.293 -11.204 -8.433 1.00 87.44 111 GLU A CA 1
ATOM 836 C C . GLU A 1 111 ? 2.115 -11.860 -9.801 1.00 87.44 111 GLU A C 1
ATOM 838 O O . GLU A 1 111 ? 2.716 -11.408 -10.766 1.00 87.44 111 GLU A O 1
ATOM 843 N N . ALA A 1 112 ? 1.170 -12.792 -9.936 1.00 89.19 112 ALA A N 1
ATOM 844 C CA . ALA A 1 112 ? 0.890 -13.452 -11.209 1.00 89.19 112 ALA A CA 1
ATOM 845 C C . ALA A 1 112 ? 0.395 -12.501 -12.318 1.00 89.19 112 ALA A C 1
ATOM 847 O O . ALA A 1 112 ? 0.503 -12.823 -13.497 1.00 89.19 112 ALA A O 1
ATOM 848 N N . LYS A 1 113 ? -0.188 -11.349 -11.960 1.00 87.62 113 LYS A N 1
ATOM 849 C CA . LYS A 1 113 ? -0.636 -10.323 -12.915 1.00 87.62 113 LYS A CA 1
ATOM 850 C C . LYS A 1 113 ? 0.531 -9.504 -13.477 1.00 87.62 113 LYS A C 1
ATOM 852 O O . LYS A 1 113 ? 0.399 -8.969 -14.578 1.00 87.62 113 LYS A O 1
ATOM 857 N N . PHE A 1 114 ? 1.623 -9.366 -12.724 1.00 84.88 114 PHE A N 1
ATOM 858 C CA . PHE A 1 114 ? 2.754 -8.496 -13.062 1.00 84.88 114 PHE A CA 1
ATOM 859 C C . PHE A 1 114 ? 4.097 -9.233 -13.230 1.00 84.88 114 PHE A C 1
ATOM 861 O O . PHE A 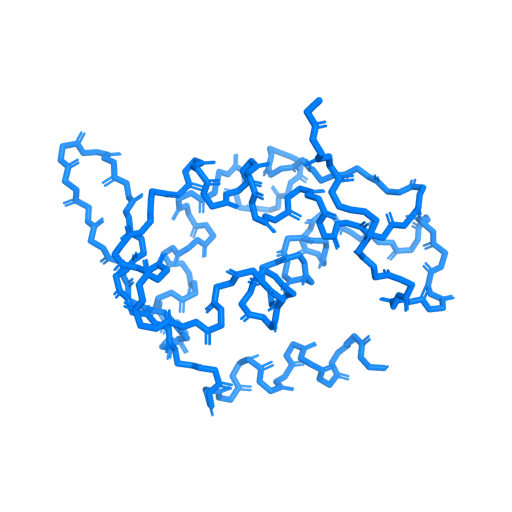1 114 ? 5.101 -8.570 -13.499 1.00 84.88 114 PHE A O 1
ATOM 868 N N . GLU A 1 115 ? 4.119 -10.558 -13.061 1.00 70.69 115 GLU A N 1
ATOM 869 C CA . GLU A 1 115 ? 5.222 -11.458 -13.441 1.00 70.69 115 GLU A CA 1
ATOM 870 C C . GLU A 1 115 ? 5.416 -11.578 -14.959 1.00 70.69 115 GLU A C 1
ATOM 872 O O . GLU A 1 115 ? 4.424 -11.482 -15.720 1.00 70.69 115 GLU A O 1
#

Radius of gyration: 13.35 Å; Cα contacts (8 Å, |Δi|>4): 151; chains: 1; bounding box: 31×27×36 Å

Nearest PDB structures (foldseek):
  7qiz-assembly1_PA  TM=5.739E-01  e=1.827E+00  Solanum lycopersicum
  3dlg-assembly1_A  TM=2.608E-01  e=9.031E+00  HIV-1 M:B_HXB2R
  1c1b-assembly1_A  TM=2.556E-01  e=7.455E+00  Human immunodeficiency virus 1

Organism: NCBI:txid1333877

Sequence (115 aa):
GAAGEGGAAATKAAEDWSQDDLLEFCFMQAFKVSLTGDKALPIEASEMYEKHMKPQRPEGTTLDVKKSSHKQIGKFLNAMRKAKVIDVVEKKGVISVTKADLKAKVFAALEAKFE

pLDDT: mean 83.57, std 14.24, range [32.47, 94.38]

Foldseek 3Di:
DDLDPDDPFFPDDQVVDDLQLLQLQLLLQLCVPPVVDPPSPFAWLVCCCPPRRQSRGDPPYGHDCCRDPQNDSQSVVVVCVVLVQFDWDADPNIITTGGGDCVRPSVVVSVVVRD